Protein AF-A0A0F5QBB6-F1 (afdb_monomer_lite)

Radius of gyration: 11.19 Å; chains: 1; bounding box: 24×21×29 Å

Structure (mmCIF, N/CA/C/O backbone):
data_AF-A0A0F5QBB6-F1
#
_entry.id   AF-A0A0F5QBB6-F1
#
loop_
_atom_site.group_PDB
_atom_site.id
_atom_site.type_symbol
_atom_site.label_atom_id
_atom_site.label_alt_id
_atom_site.label_comp_id
_atom_site.label_asym_id
_atom_site.label_entity_id
_atom_site.label_seq_id
_atom_site.pdbx_PDB_ins_code
_atom_site.Cartn_x
_atom_site.Cartn_y
_atom_site.Cartn_z
_atom_site.occupancy
_atom_site.B_iso_or_equiv
_atom_site.auth_seq_id
_atom_site.auth_comp_id
_atom_site.auth_asym_id
_atom_site.auth_atom_id
_atom_site.pdbx_PDB_model_num
ATOM 1 N N . MET A 1 1 ? 1.765 -1.103 17.702 1.00 60.62 1 MET A N 1
ATOM 2 C CA . MET A 1 1 ? 0.874 -1.189 16.524 1.00 60.62 1 MET A CA 1
ATOM 3 C C . MET A 1 1 ? 1.151 -2.493 15.794 1.00 60.62 1 MET A C 1
ATOM 5 O O . MET A 1 1 ? 2.297 -2.744 15.431 1.00 60.62 1 MET A O 1
ATOM 9 N N . THR A 1 2 ? 0.151 -3.363 15.670 1.00 79.62 2 THR A N 1
ATOM 10 C CA . THR A 1 2 ? 0.245 -4.626 14.924 1.00 79.62 2 THR A CA 1
ATOM 11 C C . THR A 1 2 ? -0.263 -4.412 13.500 1.00 79.62 2 THR A C 1
ATOM 13 O O . THR A 1 2 ? -1.175 -3.625 13.274 1.00 79.62 2 THR A O 1
ATOM 16 N N . PHE A 1 3 ? 0.335 -5.110 12.533 1.00 85.19 3 PHE A N 1
ATOM 17 C CA . PHE A 1 3 ? -0.108 -5.098 11.136 1.00 85.19 3 PHE A CA 1
ATOM 18 C C . PHE A 1 3 ? -0.503 -6.527 10.742 1.00 85.19 3 PHE A C 1
ATOM 20 O O . PHE A 1 3 ? 0.320 -7.241 10.156 1.00 85.19 3 PHE A O 1
ATOM 27 N N . PRO A 1 4 ? -1.685 -7.010 11.169 1.00 87.69 4 PRO A N 1
ATOM 28 C CA . PRO A 1 4 ? -2.086 -8.399 10.958 1.00 87.69 4 PRO A CA 1
ATOM 29 C C . PRO A 1 4 ? -2.531 -8.672 9.514 1.00 87.69 4 PRO A C 1
ATOM 31 O O . PRO A 1 4 ? -2.519 -9.823 9.084 1.00 87.69 4 PRO A O 1
ATOM 34 N N . TYR A 1 5 ? -2.883 -7.638 8.746 1.00 89.25 5 TYR A N 1
ATOM 35 C CA . TYR A 1 5 ? -3.451 -7.799 7.411 1.00 89.25 5 TYR A CA 1
ATOM 36 C C . TYR A 1 5 ? -2.372 -7.710 6.335 1.00 89.25 5 TYR A C 1
ATOM 38 O O . TYR A 1 5 ? -1.813 -6.646 6.094 1.00 89.25 5 TYR A O 1
ATOM 46 N N . GLY A 1 6 ? -2.075 -8.825 5.668 1.00 89.06 6 GLY A N 1
ATOM 47 C CA . GLY A 1 6 ? -1.211 -8.843 4.486 1.00 89.06 6 GLY A CA 1
ATOM 48 C C . GLY A 1 6 ? -2.005 -8.556 3.213 1.00 89.06 6 GLY A C 1
ATOM 49 O O . GLY A 1 6 ? -3.007 -9.217 2.948 1.00 89.06 6 GLY A O 1
ATOM 50 N N . LEU A 1 7 ? -1.544 -7.604 2.405 1.00 90.00 7 LEU A N 1
ATOM 51 C CA . LEU A 1 7 ? -2.084 -7.327 1.078 1.00 90.00 7 LEU A CA 1
ATOM 52 C C . LEU A 1 7 ? -0.974 -7.458 0.037 1.00 90.00 7 LEU A C 1
ATOM 54 O O . LEU A 1 7 ? 0.030 -6.752 0.091 1.00 90.00 7 LEU A O 1
ATOM 58 N N . THR A 1 8 ? -1.173 -8.353 -0.926 1.00 89.94 8 THR A N 1
ATOM 59 C CA . THR A 1 8 ? -0.272 -8.514 -2.069 1.00 89.94 8 THR A CA 1
ATOM 60 C C . THR A 1 8 ? -0.799 -7.705 -3.242 1.00 89.94 8 THR A C 1
ATOM 62 O O . THR A 1 8 ? -1.930 -7.910 -3.677 1.00 89.94 8 THR A O 1
ATOM 65 N N . ILE A 1 9 ? 0.027 -6.792 -3.741 1.00 88.81 9 ILE A N 1
ATOM 66 C CA . ILE A 1 9 ? -0.277 -5.917 -4.873 1.00 88.81 9 ILE A CA 1
ATOM 67 C C . ILE A 1 9 ? 0.677 -6.222 -6.024 1.00 88.81 9 ILE A C 1
ATOM 69 O O . ILE A 1 9 ? 1.848 -6.537 -5.797 1.00 88.81 9 ILE A O 1
ATOM 73 N N . ALA A 1 10 ? 0.179 -6.141 -7.257 1.00 86.25 10 ALA A N 1
ATOM 74 C CA . ALA A 1 10 ? 1.014 -6.248 -8.445 1.00 86.25 10 ALA A CA 1
ATOM 75 C C . ALA A 1 10 ? 1.775 -4.929 -8.640 1.00 86.25 10 ALA A C 1
ATOM 77 O O . ALA A 1 10 ? 1.166 -3.869 -8.768 1.00 86.25 10 ALA A O 1
ATOM 78 N N . ILE A 1 11 ? 3.104 -4.994 -8.622 1.00 83.44 11 ILE A N 1
ATOM 79 C CA . ILE A 1 11 ? 3.983 -3.850 -8.856 1.00 83.44 11 ILE A CA 1
ATOM 80 C C . ILE A 1 11 ? 5.260 -4.325 -9.554 1.00 83.44 11 ILE A C 1
ATOM 82 O O . ILE A 1 11 ? 6.058 -5.099 -9.019 1.00 83.44 11 ILE A O 1
ATOM 86 N N . SER A 1 12 ? 5.457 -3.848 -10.778 1.00 80.06 12 SER A N 1
ATOM 87 C CA . SER A 1 12 ? 6.608 -4.168 -11.621 1.00 80.06 12 SER A CA 1
ATOM 88 C C . SER A 1 12 ? 7.601 -3.001 -11.674 1.00 80.06 12 SER A C 1
ATOM 90 O O . SER A 1 12 ? 7.259 -1.850 -11.390 1.00 80.06 12 SER A O 1
ATOM 92 N N . GLY A 1 13 ? 8.857 -3.293 -12.023 1.00 77.81 13 GLY A N 1
ATOM 93 C CA . GLY A 1 13 ? 9.918 -2.290 -12.195 1.00 77.81 13 GLY A CA 1
ATOM 94 C C . GLY A 1 13 ? 10.767 -2.010 -10.948 1.00 77.81 13 GLY A C 1
ATOM 95 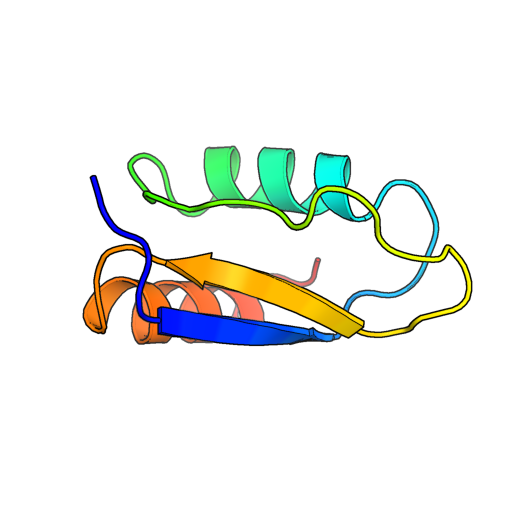O O . GLY A 1 13 ? 10.597 -2.622 -9.899 1.00 77.81 13 GLY A O 1
ATOM 96 N N . SER A 1 14 ? 11.733 -1.099 -11.065 1.00 79.00 14 SER A N 1
ATOM 97 C CA . SER A 1 14 ? 12.656 -0.739 -9.975 1.00 79.00 14 SER A CA 1
ATOM 98 C C . SER A 1 14 ? 12.000 0.170 -8.924 1.00 79.00 14 SER A C 1
ATOM 100 O O . SER A 1 14 ? 10.959 0.779 -9.166 1.00 79.00 14 SER A O 1
ATOM 102 N N . HIS A 1 15 ? 12.620 0.277 -7.742 1.00 83.25 15 HIS A N 1
ATOM 103 C CA . HIS A 1 15 ? 12.214 1.196 -6.662 1.00 83.25 15 HIS A CA 1
ATOM 104 C C . HIS A 1 15 ? 10.757 1.045 -6.165 1.00 83.25 15 HIS A C 1
ATOM 106 O O . HIS A 1 15 ? 10.160 2.014 -5.700 1.00 83.25 15 HIS A O 1
ATOM 112 N N . LYS A 1 16 ? 10.203 -0.175 -6.206 1.00 86.25 16 LYS A N 1
ATOM 113 C CA . LYS A 1 16 ? 8.815 -0.520 -5.820 1.00 86.25 16 LYS A CA 1
ATOM 114 C C . LYS A 1 16 ? 8.387 0.060 -4.473 1.00 86.25 16 LYS A C 1
ATOM 116 O O . LYS A 1 16 ? 7.334 0.676 -4.378 1.00 86.25 16 LYS A O 1
ATOM 121 N N . LEU A 1 17 ? 9.234 -0.100 -3.455 1.00 87.31 17 LEU A N 1
ATOM 122 C CA . LEU A 1 17 ? 8.979 0.404 -2.104 1.00 87.31 17 LEU A CA 1
ATOM 123 C C . LEU A 1 17 ? 8.796 1.924 -2.104 1.00 87.31 17 LEU A C 1
ATOM 125 O O . LEU A 1 17 ? 7.808 2.425 -1.585 1.00 87.31 17 LEU A O 1
ATOM 129 N N . LYS A 1 18 ? 9.712 2.644 -2.761 1.00 87.94 18 LYS A N 1
ATOM 130 C CA . LYS A 1 18 ? 9.679 4.107 -2.846 1.00 87.94 18 LYS A CA 1
ATOM 131 C C . LYS A 1 18 ? 8.467 4.602 -3.637 1.00 87.94 18 LYS A C 1
ATOM 133 O O . LYS A 1 18 ? 7.815 5.542 -3.203 1.00 87.94 18 LYS A O 1
ATOM 138 N N . ARG A 1 19 ? 8.153 3.958 -4.767 1.00 88.44 19 ARG A N 1
ATOM 139 C CA . ARG A 1 19 ? 6.966 4.276 -5.579 1.00 88.44 19 ARG A CA 1
ATOM 140 C C . ARG A 1 19 ? 5.681 4.096 -4.792 1.00 88.44 19 ARG A C 1
ATOM 142 O O . ARG A 1 19 ? 4.842 4.987 -4.802 1.00 88.44 19 ARG A O 1
ATOM 149 N N . PHE A 1 20 ? 5.561 2.982 -4.073 1.00 89.19 20 PHE A N 1
ATOM 150 C CA . PHE A 1 20 ? 4.409 2.753 -3.216 1.00 89.19 20 PHE A CA 1
ATOM 151 C C . PHE A 1 20 ? 4.304 3.803 -2.114 1.00 89.19 20 PHE A C 1
ATOM 153 O O . PHE A 1 20 ? 3.217 4.321 -1.903 1.00 89.19 20 PHE A O 1
ATOM 160 N N . THR A 1 21 ? 5.410 4.157 -1.452 1.00 89.25 21 THR A N 1
ATOM 161 C CA . THR A 1 21 ? 5.404 5.217 -0.435 1.00 89.25 21 THR A CA 1
ATOM 162 C C . THR A 1 21 ? 4.912 6.542 -1.004 1.00 89.25 21 THR A C 1
ATOM 164 O O . THR A 1 21 ? 3.972 7.107 -0.463 1.00 89.25 21 THR A O 1
ATOM 167 N N . GLN A 1 22 ? 5.468 6.989 -2.133 1.00 90.25 22 GLN A N 1
ATOM 168 C CA . GLN A 1 22 ? 5.057 8.243 -2.775 1.00 90.25 22 GLN A CA 1
ATOM 169 C C . GLN A 1 22 ? 3.590 8.220 -3.214 1.00 90.25 22 GLN A C 1
ATOM 171 O O . GLN A 1 22 ? 2.862 9.190 -3.031 1.00 90.25 22 GLN A O 1
ATOM 176 N N . TRP A 1 23 ? 3.143 7.102 -3.785 1.00 90.75 23 TRP A N 1
ATOM 177 C CA . TRP A 1 23 ? 1.753 6.926 -4.189 1.00 90.75 23 TRP A CA 1
ATOM 178 C C . TRP A 1 23 ? 0.803 6.927 -2.988 1.00 90.75 23 TRP A C 1
ATOM 180 O O . TRP A 1 23 ? -0.254 7.555 -3.053 1.00 90.75 23 TRP A O 1
ATOM 190 N N . ALA A 1 24 ? 1.178 6.254 -1.897 1.00 90.56 24 ALA A N 1
ATOM 191 C CA . ALA A 1 24 ? 0.389 6.194 -0.675 1.00 90.56 24 ALA A CA 1
ATOM 192 C C . ALA A 1 24 ? 0.291 7.579 -0.028 1.00 90.56 24 ALA A C 1
ATOM 194 O O . ALA A 1 24 ? -0.804 7.995 0.313 1.00 90.56 24 ALA A O 1
ATOM 195 N N . GLU A 1 25 ? 1.392 8.327 0.052 1.00 89.69 25 GLU A N 1
ATOM 196 C CA . GLU A 1 25 ? 1.397 9.709 0.549 1.00 89.69 25 GLU A CA 1
ATOM 197 C C . GLU A 1 25 ? 0.516 10.640 -0.298 1.00 89.69 25 GLU A C 1
ATOM 199 O O . GLU A 1 25 ? -0.187 11.486 0.249 1.00 89.69 25 GLU A O 1
ATOM 204 N N . ALA A 1 26 ? 0.517 10.470 -1.624 1.00 89.56 26 ALA A N 1
ATOM 205 C 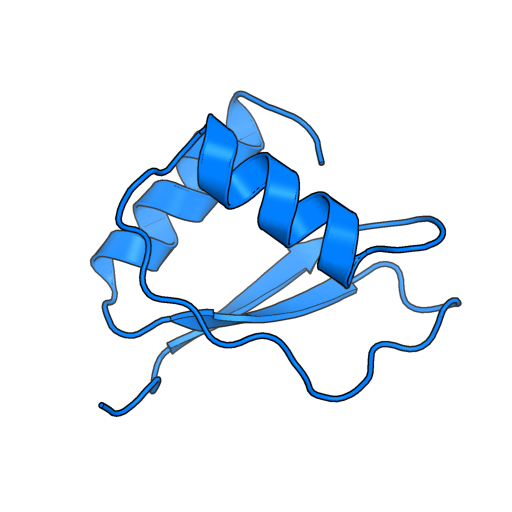CA . ALA A 1 26 ? -0.268 11.304 -2.531 1.00 89.56 26 ALA A CA 1
ATOM 206 C C . ALA A 1 26 ? -1.763 10.937 -2.572 1.00 89.56 26 ALA A C 1
ATOM 208 O O . ALA A 1 26 ? -2.609 11.815 -2.727 1.00 89.56 26 ALA A O 1
ATOM 209 N N . THR A 1 27 ? -2.094 9.647 -2.475 1.00 88.50 27 THR A N 1
ATOM 210 C CA . THR A 1 27 ? -3.461 9.142 -2.711 1.00 88.50 27 THR A CA 1
ATOM 211 C C . THR A 1 27 ? -4.206 8.844 -1.415 1.00 88.50 27 THR A C 1
ATOM 213 O O . THR A 1 27 ? -5.425 8.981 -1.351 1.00 88.50 27 THR A O 1
ATOM 216 N N . LEU A 1 28 ? -3.483 8.400 -0.388 1.00 88.38 28 LEU A N 1
ATOM 217 C CA . LEU A 1 28 ? -4.016 7.939 0.890 1.00 88.38 28 LEU A CA 1
ATOM 218 C C . LEU A 1 28 ? -3.207 8.557 2.045 1.00 88.38 28 LEU A C 1
ATOM 220 O O . LEU A 1 28 ? -2.511 7.827 2.766 1.00 88.38 28 LEU A O 1
ATOM 224 N N . PRO A 1 29 ? -3.290 9.890 2.239 1.00 81.00 29 PRO A N 1
ATOM 225 C CA . PRO A 1 29 ? -2.782 10.493 3.464 1.00 81.00 29 PRO A CA 1
ATOM 226 C C . PRO A 1 29 ? -3.446 9.786 4.659 1.00 81.00 29 PRO A C 1
ATOM 228 O O . PRO A 1 29 ? -4.625 9.439 4.599 1.00 81.00 29 PRO A O 1
ATOM 231 N N . ASP A 1 30 ? -2.659 9.487 5.695 1.00 85.62 30 ASP A N 1
ATOM 232 C CA . ASP A 1 30 ? -3.048 8.729 6.902 1.00 85.62 30 ASP A CA 1
ATOM 233 C C . ASP A 1 30 ? -3.137 7.194 6.785 1.00 85.62 30 ASP A C 1
ATOM 235 O O . ASP A 1 30 ? -3.508 6.523 7.753 1.00 85.62 30 ASP A O 1
ATOM 239 N N . LEU A 1 31 ? -2.738 6.590 5.659 1.00 88.25 31 LEU A N 1
ATOM 240 C CA . LEU A 1 31 ? -2.657 5.129 5.569 1.00 88.25 31 LEU A CA 1
ATOM 241 C C . LEU A 1 31 ? -1.568 4.569 6.499 1.00 88.25 31 LEU A C 1
ATOM 243 O O . LEU A 1 31 ? -0.378 4.836 6.324 1.00 88.25 31 LEU A O 1
ATOM 247 N N . GLN A 1 32 ? -1.956 3.697 7.430 1.00 89.56 32 GLN A N 1
ATOM 248 C CA . GLN A 1 32 ? -1.006 2.969 8.268 1.00 89.56 32 GLN A CA 1
ATOM 249 C C . GLN A 1 32 ? -0.605 1.645 7.618 1.00 89.56 32 GLN A C 1
ATOM 251 O O . GLN A 1 32 ? -1.326 0.646 7.657 1.00 89.56 32 GLN A O 1
ATOM 256 N N . TYR A 1 33 ? 0.603 1.616 7.062 1.00 89.81 33 TYR A N 1
ATOM 257 C CA . TYR A 1 33 ? 1.150 0.430 6.418 1.00 89.81 33 TYR A CA 1
ATOM 258 C C . TYR A 1 33 ? 2.580 0.131 6.867 1.00 89.81 33 TYR A C 1
ATOM 260 O O . TYR A 1 33 ? 3.324 0.987 7.341 1.00 89.81 33 TYR A O 1
ATOM 268 N N . ARG A 1 34 ? 2.978 -1.125 6.682 1.00 89.56 34 ARG A N 1
ATOM 269 C CA . ARG A 1 34 ? 4.336 -1.610 6.880 1.00 89.56 34 ARG A CA 1
ATOM 270 C C . ARG A 1 34 ? 4.807 -2.309 5.619 1.00 89.56 34 ARG A C 1
ATOM 272 O O . ARG A 1 34 ? 4.219 -3.294 5.169 1.00 89.56 34 ARG A O 1
ATOM 279 N N . LEU A 1 35 ? 5.894 -1.792 5.070 1.00 88.25 35 LEU A N 1
ATOM 280 C CA . LEU A 1 35 ? 6.532 -2.356 3.895 1.00 88.25 35 LEU A CA 1
ATOM 281 C C . LEU A 1 35 ? 7.349 -3.608 4.241 1.00 88.25 35 LEU A C 1
ATOM 283 O O . LEU A 1 35 ? 7.838 -3.740 5.370 1.00 88.25 35 LEU A O 1
ATOM 287 N N . PRO A 1 36 ? 7.512 -4.532 3.280 1.00 85.19 36 PRO A N 1
ATOM 288 C CA . PRO A 1 36 ? 8.427 -5.645 3.446 1.00 85.19 36 PRO A CA 1
ATOM 289 C C . PRO A 1 36 ? 9.871 -5.120 3.503 1.00 85.19 36 PRO A C 1
ATOM 291 O O . PRO A 1 36 ? 10.200 -4.161 2.801 1.00 85.19 36 PRO A O 1
ATOM 294 N N . PRO A 1 37 ? 10.750 -5.748 4.304 1.00 80.31 37 PRO A N 1
ATOM 295 C CA . PRO A 1 37 ? 12.133 -5.294 4.469 1.00 80.31 37 PRO A CA 1
ATOM 296 C C . PRO A 1 37 ? 12.933 -5.378 3.164 1.00 80.31 37 PRO A C 1
ATOM 298 O O . PRO A 1 37 ? 13.817 -4.563 2.923 1.00 80.31 37 PRO A O 1
ATOM 301 N N . GLN A 1 38 ? 12.604 -6.343 2.303 1.00 76.75 38 GLN A N 1
ATOM 302 C CA . GLN A 1 38 ? 13.215 -6.497 0.994 1.00 76.75 38 GLN A CA 1
ATOM 303 C C . GLN A 1 38 ? 12.189 -7.055 0.010 1.00 76.75 38 GLN A C 1
ATOM 305 O O . GLN A 1 38 ? 11.470 -8.006 0.311 1.00 76.75 38 GLN A O 1
ATOM 310 N N . THR A 1 39 ? 12.136 -6.468 -1.182 1.00 76.38 39 THR A N 1
ATOM 311 C CA . THR A 1 39 ? 11.417 -7.018 -2.334 1.00 76.38 39 THR A CA 1
ATOM 312 C C . THR A 1 39 ? 12.421 -7.268 -3.453 1.00 76.38 39 THR A C 1
ATOM 314 O O . THR A 1 39 ? 13.112 -6.330 -3.860 1.00 76.38 39 THR A O 1
ATOM 317 N N . PRO A 1 40 ? 12.541 -8.503 -3.971 1.00 77.38 40 PRO A N 1
ATOM 318 C CA . PRO A 1 40 ? 13.411 -8.759 -5.107 1.00 77.38 40 PRO A CA 1
ATOM 319 C C . PRO A 1 40 ? 12.986 -7.925 -6.323 1.00 77.38 40 PRO A C 1
ATOM 321 O O . PRO A 1 40 ? 11.798 -7.724 -6.595 1.00 77.38 40 PRO A O 1
ATOM 324 N N . ILE A 1 41 ? 13.966 -7.452 -7.096 1.00 72.06 41 ILE A N 1
ATOM 325 C CA . ILE A 1 41 ? 13.714 -6.622 -8.287 1.00 72.06 41 ILE A CA 1
ATOM 326 C C . ILE A 1 41 ? 12.893 -7.402 -9.325 1.00 72.06 41 ILE A C 1
ATOM 328 O O . ILE A 1 41 ? 11.995 -6.836 -9.942 1.00 72.06 41 ILE A O 1
ATOM 332 N N . LYS A 1 42 ? 13.115 -8.717 -9.437 1.00 76.81 42 LYS A N 1
ATOM 333 C CA . LYS A 1 42 ? 12.417 -9.598 -10.387 1.00 76.81 42 LYS A CA 1
ATOM 334 C C . LYS A 1 42 ? 10.946 -9.879 -10.040 1.00 76.81 42 LYS A C 1
ATOM 336 O O . LYS A 1 42 ? 10.214 -10.328 -10.906 1.00 76.81 42 LYS A O 1
ATOM 341 N N . THR A 1 43 ? 10.506 -9.647 -8.801 1.00 79.19 43 THR A N 1
ATOM 342 C CA . THR A 1 43 ? 9.159 -10.050 -8.359 1.00 79.19 43 THR A CA 1
ATOM 343 C C . THR A 1 43 ? 8.099 -9.060 -8.823 1.00 79.19 43 THR A C 1
ATOM 345 O O . THR A 1 43 ? 8.123 -7.916 -8.406 1.00 79.19 43 THR A O 1
ATOM 348 N N . GLU A 1 44 ? 7.113 -9.453 -9.610 1.00 84.69 44 GLU A N 1
ATOM 349 C CA . GLU A 1 44 ? 6.073 -8.514 -10.082 1.00 84.69 44 GLU A CA 1
ATOM 350 C C . GLU A 1 44 ? 4.990 -8.214 -9.035 1.00 84.69 44 GLU A C 1
ATOM 352 O O . GLU A 1 44 ? 3.971 -7.591 -9.323 1.00 84.69 44 GLU A O 1
ATOM 357 N N . THR A 1 45 ? 5.209 -8.655 -7.801 1.00 86.38 45 THR A N 1
ATOM 358 C CA . THR A 1 45 ? 4.307 -8.476 -6.674 1.00 86.38 45 THR A CA 1
ATOM 359 C C . THR A 1 45 ? 5.062 -7.999 -5.439 1.00 86.38 45 THR A C 1
ATOM 361 O O . THR A 1 45 ? 6.246 -8.287 -5.236 1.00 86.38 45 THR A O 1
ATOM 364 N N . MET A 1 46 ? 4.363 -7.252 -4.594 1.00 89.12 46 MET A N 1
ATOM 365 C CA . MET A 1 46 ? 4.843 -6.803 -3.295 1.00 89.12 46 MET A CA 1
ATOM 366 C C . MET A 1 46 ? 3.763 -7.045 -2.250 1.00 89.12 46 MET A C 1
ATOM 368 O O . MET A 1 46 ? 2.604 -6.703 -2.467 1.00 89.12 46 MET A O 1
ATOM 372 N N . THR A 1 47 ? 4.142 -7.604 -1.104 1.00 89.69 47 THR A N 1
ATOM 373 C CA . THR A 1 47 ? 3.226 -7.779 0.026 1.00 89.69 47 THR A CA 1
ATOM 374 C C . THR A 1 47 ? 3.464 -6.684 1.052 1.00 89.69 47 THR A C 1
ATOM 376 O O . THR A 1 47 ? 4.517 -6.645 1.686 1.00 89.69 47 THR A O 1
ATOM 379 N N . ILE A 1 48 ? 2.478 -5.811 1.224 1.00 90.50 48 ILE A N 1
ATOM 380 C CA . ILE A 1 48 ? 2.443 -4.804 2.285 1.00 90.50 48 ILE A CA 1
ATOM 381 C C . ILE A 1 48 ? 1.619 -5.333 3.455 1.00 90.50 48 ILE A C 1
ATOM 383 O O . ILE A 1 48 ? 0.732 -6.168 3.272 1.00 90.50 48 ILE A O 1
ATOM 387 N N . ARG A 1 49 ? 1.897 -4.856 4.667 1.00 91.44 49 ARG A N 1
ATOM 388 C CA . ARG A 1 49 ? 1.039 -5.122 5.823 1.00 91.44 49 ARG A CA 1
ATOM 389 C C . ARG A 1 49 ? 0.271 -3.873 6.223 1.00 91.44 49 ARG A C 1
ATOM 391 O O . ARG A 1 49 ? 0.838 -2.789 6.225 1.00 91.44 49 ARG A O 1
ATOM 398 N N . LEU A 1 50 ? -0.991 -4.041 6.581 1.00 91.31 50 LEU A N 1
ATOM 399 C CA . LEU A 1 50 ? -1.928 -2.989 6.961 1.00 91.31 50 LEU A CA 1
ATOM 400 C C . LEU A 1 50 ? -2.385 -3.212 8.405 1.00 91.31 50 LEU A C 1
ATOM 402 O O . LEU A 1 50 ? -2.392 -4.351 8.893 1.00 91.31 50 LEU A O 1
ATOM 406 N N . SER A 1 51 ? -2.716 -2.126 9.102 1.00 89.62 51 SER A N 1
ATOM 407 C CA . SER A 1 51 ? -3.207 -2.186 10.482 1.00 89.62 51 SER A CA 1
ATOM 408 C C . SER A 1 51 ? -4.705 -2.494 10.538 1.00 89.62 51 SER A C 1
ATOM 410 O O . SER A 1 51 ? -5.113 -3.275 11.399 1.00 89.62 51 SER A O 1
ATOM 412 N N . ALA A 1 52 ? -5.499 -1.975 9.593 1.00 88.50 52 ALA A N 1
ATOM 413 C CA . ALA A 1 52 ? -6.937 -2.211 9.505 1.00 88.50 52 ALA A CA 1
ATOM 414 C C . ALA A 1 52 ? -7.345 -3.023 8.265 1.00 88.50 52 ALA A C 1
ATOM 416 O O . ALA A 1 52 ? -6.673 -3.043 7.231 1.00 88.50 52 ALA A O 1
ATOM 417 N N . VAL A 1 53 ? -8.498 -3.689 8.362 1.00 86.75 53 VAL A N 1
ATOM 418 C CA . VAL A 1 53 ? -9.114 -4.373 7.217 1.00 86.75 53 VAL A CA 1
ATOM 419 C C . VAL A 1 53 ? -9.715 -3.366 6.232 1.00 86.75 53 VAL A C 1
ATOM 421 O O . VAL A 1 53 ? -9.713 -3.610 5.028 1.00 86.75 53 VAL A O 1
ATOM 424 N N . GLU A 1 54 ? -10.169 -2.208 6.716 1.00 88.19 54 GLU A N 1
ATOM 425 C CA . GLU A 1 54 ? -10.711 -1.133 5.876 1.00 88.19 54 GLU A CA 1
ATOM 426 C C . GLU A 1 54 ? -9.635 -0.520 4.975 1.00 88.19 54 GLU A C 1
ATOM 428 O O . GLU A 1 54 ? -9.897 -0.229 3.805 1.00 88.19 54 GLU A O 1
ATOM 433 N N . ASP A 1 55 ? -8.398 -0.419 5.472 1.00 88.69 55 ASP A N 1
ATOM 434 C CA . ASP A 1 55 ? -7.242 0.029 4.691 1.00 88.69 55 ASP A CA 1
ATOM 435 C C . ASP A 1 55 ? -7.019 -0.851 3.461 1.00 88.69 55 ASP A C 1
ATOM 437 O O . ASP A 1 55 ? -6.614 -0.366 2.405 1.00 88.69 55 ASP A O 1
ATOM 441 N N . ARG A 1 56 ? -7.346 -2.147 3.551 1.00 88.75 56 ARG A N 1
ATOM 442 C CA . ARG A 1 56 ? -7.250 -3.064 2.411 1.00 88.75 56 ARG A CA 1
ATOM 443 C C . ARG A 1 56 ? -8.179 -2.634 1.282 1.00 88.75 56 ARG A C 1
ATOM 445 O O . A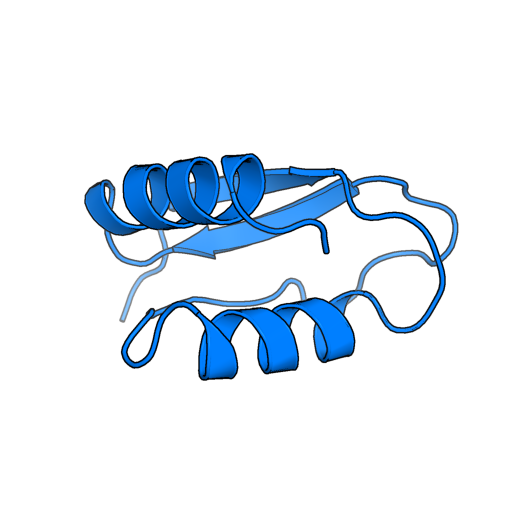RG A 1 56 ? -7.755 -2.595 0.129 1.00 88.75 56 ARG A O 1
ATOM 452 N N . ALA A 1 57 ? 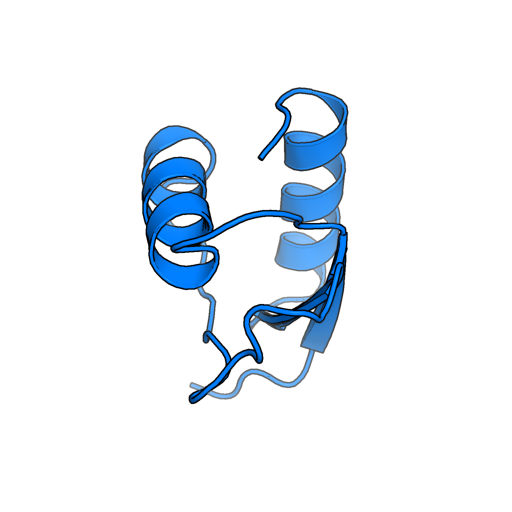-9.432 -2.321 1.607 1.00 89.12 57 ALA A N 1
ATOM 453 C CA . ALA A 1 57 ? -10.413 -1.873 0.625 1.00 89.12 57 ALA A CA 1
ATOM 454 C C . ALA A 1 57 ? -10.020 -0.512 0.035 1.00 89.12 57 ALA A C 1
ATOM 456 O O . ALA A 1 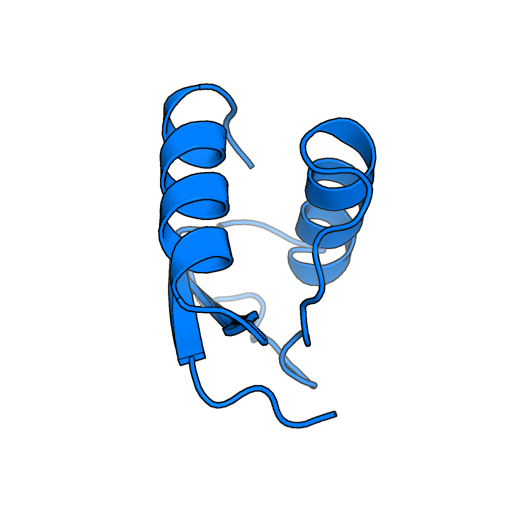57 ? -10.102 -0.331 -1.178 1.00 89.12 57 ALA A O 1
ATOM 457 N N . ARG A 1 58 ? -9.510 0.404 0.870 1.00 89.94 58 ARG A N 1
ATOM 458 C CA . ARG A 1 58 ? -8.999 1.711 0.429 1.00 89.94 58 ARG A CA 1
ATOM 459 C C . ARG A 1 58 ? -7.851 1.573 -0.564 1.00 89.94 58 ARG A C 1
ATOM 461 O O . ARG A 1 58 ? -7.908 2.172 -1.632 1.00 89.94 58 ARG A O 1
ATOM 468 N N . VAL A 1 59 ? -6.850 0.746 -0.255 1.00 89.38 59 VAL A N 1
ATOM 469 C CA . VAL A 1 59 ? -5.709 0.505 -1.151 1.00 89.38 59 VAL A CA 1
ATOM 470 C C . VAL A 1 59 ? -6.174 -0.116 -2.465 1.00 89.38 59 VAL A C 1
ATOM 472 O O . VAL A 1 59 ? -5.799 0.372 -3.524 1.00 89.38 59 VAL A O 1
ATOM 475 N N . LEU A 1 60 ? -7.027 -1.143 -2.428 1.00 88.31 60 LEU A N 1
ATOM 476 C CA . LEU A 1 60 ? -7.542 -1.775 -3.649 1.00 88.31 60 LEU A CA 1
ATOM 477 C C . LEU A 1 60 ? -8.351 -0.799 -4.516 1.00 88.31 60 LEU A C 1
ATOM 479 O O . LEU A 1 60 ? -8.153 -0.759 -5.728 1.00 88.31 60 LEU A O 1
ATOM 483 N N . SER A 1 61 ? -9.210 0.016 -3.899 1.00 90.12 61 SER A N 1
ATOM 484 C CA . SER A 1 61 ? -10.001 1.030 -4.602 1.00 90.12 61 SER A CA 1
ATOM 485 C C . SER A 1 61 ? -9.131 2.149 -5.181 1.00 90.12 61 SER A C 1
ATOM 487 O O . SER A 1 61 ? -9.394 2.640 -6.278 1.00 90.12 61 SER A O 1
ATOM 489 N N . ALA A 1 62 ? -8.088 2.567 -4.469 1.00 89.31 62 ALA A N 1
ATOM 490 C CA . ALA A 1 62 ? -7.153 3.567 -4.965 1.00 89.31 62 ALA A CA 1
ATOM 491 C C . ALA A 1 62 ? -6.326 3.015 -6.138 1.00 89.31 62 ALA A C 1
ATOM 493 O O . ALA A 1 62 ? -6.112 3.726 -7.117 1.00 89.31 62 ALA A O 1
ATOM 494 N N . LEU A 1 63 ? -5.926 1.739 -6.086 1.00 87.06 63 LEU A N 1
ATOM 495 C CA . LEU A 1 63 ? -5.189 1.067 -7.163 1.00 87.06 63 LEU A CA 1
ATOM 496 C C . LEU A 1 63 ? -6.022 0.841 -8.425 1.00 87.06 63 LEU A C 1
ATOM 498 O O . LEU A 1 63 ? -5.473 0.848 -9.526 1.00 87.06 63 LEU A O 1
ATOM 502 N N . SER A 1 64 ? -7.340 0.656 -8.296 1.00 85.56 64 SER A N 1
ATOM 503 C CA . SER A 1 64 ? -8.218 0.609 -9.470 1.00 85.56 64 SER A CA 1
ATOM 504 C C . SER A 1 64 ? -8.317 1.958 -10.184 1.00 85.56 64 SER A C 1
ATOM 506 O O . SER A 1 64 ? -8.508 1.989 -11.396 1.00 85.56 64 SER A O 1
ATOM 508 N N . THR A 1 65 ? -8.158 3.061 -9.449 1.00 84.12 65 THR A N 1
ATOM 509 C CA . THR A 1 65 ? -8.250 4.425 -9.991 1.00 84.12 65 THR A CA 1
ATOM 510 C C . THR A 1 65 ? -6.894 4.961 -10.456 1.00 84.12 65 THR A C 1
ATOM 512 O O . THR A 1 65 ? -6.829 5.725 -11.415 1.00 84.12 65 THR A O 1
ATOM 515 N N . SER A 1 66 ? -5.801 4.561 -9.801 1.00 77.94 66 SER A N 1
ATOM 516 C CA . SER A 1 66 ? -4.448 5.071 -10.033 1.00 77.94 66 SER A CA 1
ATOM 517 C C . SER A 1 66 ? -3.440 3.924 -10.091 1.00 77.94 66 SER A C 1
ATOM 519 O O . SER A 1 66 ? -3.332 3.128 -9.159 1.00 77.94 66 SER A O 1
ATOM 521 N N . LYS A 1 67 ? -2.691 3.836 -11.195 1.00 74.81 67 LYS A N 1
ATOM 522 C CA . LYS A 1 67 ? -1.675 2.795 -11.393 1.00 74.81 67 LYS A CA 1
ATOM 523 C C . LYS A 1 67 ? -0.387 3.155 -10.654 1.00 74.81 67 LYS A C 1
ATOM 525 O O . LYS A 1 67 ? 0.070 4.294 -10.733 1.00 74.81 67 LYS A O 1
ATOM 530 N N . LEU A 1 68 ? 0.195 2.158 -9.985 1.00 72.19 68 LEU A N 1
ATOM 531 C CA . LEU A 1 68 ? 1.509 2.248 -9.345 1.00 72.19 68 LEU A CA 1
ATOM 532 C C . LEU A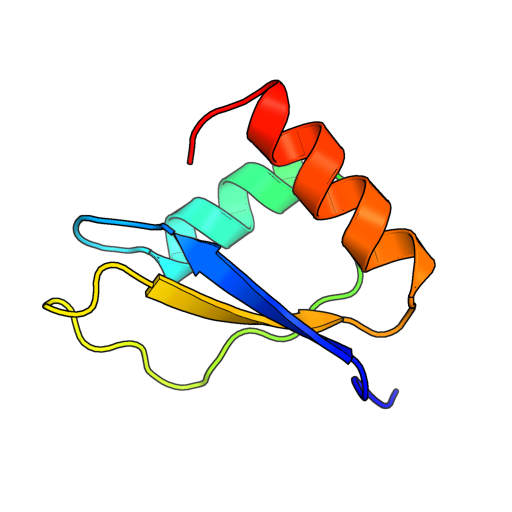 1 68 ? 2.632 2.281 -10.360 1.00 72.19 68 LEU A C 1
ATOM 534 O O . LEU A 1 68 ? 2.618 1.465 -11.308 1.00 72.19 68 LEU A O 1
#

Secondary structure (DSSP, 8-state):
----EEEEEE--SS-HHHHHHHHHHHH-TT--EE--S---TT-SEEEEEES-HHHHHHHHHHHHHS--

Sequence (68 aa):
MTFPYGLTIAISGSHKLKRFTQWAEATLPDLQYRLPPQTPIKTETMTIRLSAVEDRARVLSALSTSKL

Foldseek 3Di:
DDQPDKDKDFAAAPPRVVVVVVLCVVQPPPFDKAFDPDDDNPDRMGIITGPDPVSNVSVVVSCVVDPD

pLDDT: mean 85.5, std 5.83, range [60.62, 91.44]

Organism: NCBI:txid1293439